Protein AF-A0A2D4ZJF1-F1 (afdb_monomer)

Sequence (91 aa):
KSRFRVQFDGEIYPILKLWDTGFVISAEGAPHMRGLVDVFNGATHVYQCLIVASQEEHGEVHFEFKRNTVALDRPPLDFEQRHDAPVALLN

Radius of gyration: 13.04 Å; Cα contacts (8 Å, |Δi|>4): 149; chains: 1; bounding box: 27×30×36 Å

Foldseek 3Di:
DWFKWKDAPNDIFTWPDDDPFWTKGFLVPDDQDAAWIWMDTVPRTDDIFGWHFDDDDPRMTIITGDPDDDDDDDDDDDDPDDDDDDPPDPD

pLDDT: mean 74.16, std 19.77, range [32.72, 93.31]

Secondary structure (DSSP, 8-state):
---EEEEETTEEEE-SEEETTEEEEESTT-----EEEEEEETTEEEEEEEEEEEEEETTEEEEEE--------S-----------------

Solvent-accessible surface area (backbone atoms only — not comparable to full-atom values): 5872 Å² total; per-residue (Å²): 135,88,52,42,30,38,38,49,96,92,42,80,45,63,44,78,46,77,56,99,55,33,38,30,29,57,38,81,86,53,71,92,57,68,42,74,33,41,33,24,47,71,92,43,80,72,52,74,46,43,35,39,64,68,49,78,53,100,62,30,31,38,34,33,51,58,91,71,94,80,83,90,89,77,79,89,74,90,74,91,73,89,73,88,78,84,80,78,77,83,126

Structure (mmCIF, N/CA/C/O backbone):
data_AF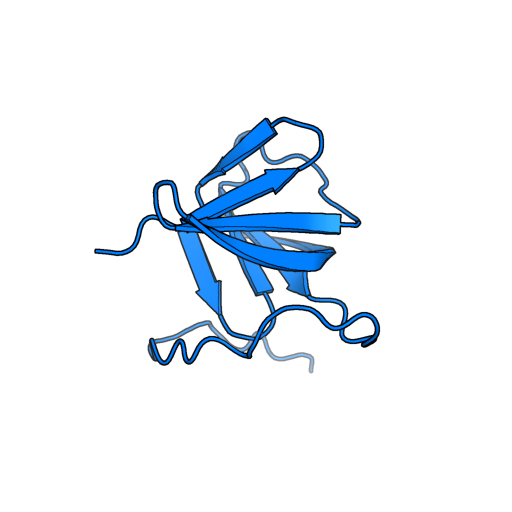-A0A2D4ZJF1-F1
#
_entry.id   AF-A0A2D4ZJF1-F1
#
loop_
_atom_site.group_PDB
_atom_site.id
_atom_site.type_symbol
_atom_site.label_atom_id
_atom_site.label_alt_id
_atom_site.label_comp_id
_atom_site.label_asym_id
_atom_site.label_entity_id
_atom_site.label_seq_id
_atom_site.pdbx_PDB_ins_code
_atom_site.Cartn_x
_atom_site.Cartn_y
_atom_site.Cartn_z
_atom_site.occupancy
_atom_site.B_iso_or_equiv
_atom_site.auth_seq_id
_atom_site.auth_comp_id
_atom_site.auth_asym_id
_atom_site.auth_atom_id
_atom_site.pdbx_PDB_model_num
ATOM 1 N N . LYS A 1 1 ? 17.252 5.956 1.666 1.00 58.12 1 LYS A N 1
ATOM 2 C CA . LYS A 1 1 ? 15.909 6.279 2.206 1.00 58.12 1 LYS A CA 1
ATOM 3 C C . LYS A 1 1 ? 14.884 5.692 1.243 1.00 58.12 1 LYS A C 1
ATOM 5 O O . LYS A 1 1 ? 14.806 6.182 0.122 1.00 58.12 1 LYS A O 1
ATOM 10 N N . SER A 1 2 ? 14.210 4.605 1.612 1.00 65.88 2 SER A N 1
ATOM 11 C C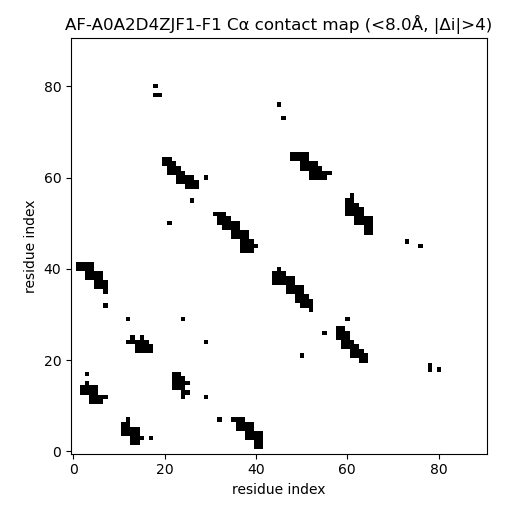A . SER A 1 2 ? 13.193 3.978 0.753 1.00 65.88 2 SER A CA 1
ATOM 12 C C . SER A 1 2 ? 11.943 4.861 0.697 1.00 65.88 2 SER A C 1
ATOM 14 O O . SER A 1 2 ? 11.623 5.528 1.681 1.00 65.88 2 SER A O 1
ATOM 16 N N . ARG A 1 3 ? 11.279 4.923 -0.462 1.00 86.56 3 ARG A N 1
ATOM 17 C CA . ARG A 1 3 ? 10.037 5.688 -0.668 1.00 86.56 3 ARG A CA 1
ATOM 18 C C . ARG A 1 3 ? 8.983 4.729 -1.192 1.00 86.56 3 ARG A C 1
ATOM 20 O O . ARG A 1 3 ? 8.819 4.590 -2.406 1.00 86.56 3 ARG A O 1
ATOM 27 N N . PHE A 1 4 ? 8.350 4.033 -0.258 1.00 91.50 4 PHE A N 1
ATOM 28 C CA . PHE A 1 4 ? 7.320 3.060 -0.569 1.00 91.50 4 PHE A CA 1
ATOM 29 C C . PHE A 1 4 ? 5.992 3.736 -0.899 1.00 91.50 4 PHE A C 1
ATOM 31 O O . PHE A 1 4 ? 5.646 4.781 -0.343 1.00 91.50 4 PHE A O 1
ATOM 38 N N . ARG A 1 5 ? 5.263 3.141 -1.837 1.00 93.31 5 ARG A N 1
ATOM 39 C CA . ARG A 1 5 ? 3.940 3.581 -2.279 1.00 93.31 5 ARG A CA 1
ATOM 40 C C . ARG A 1 5 ? 3.120 2.372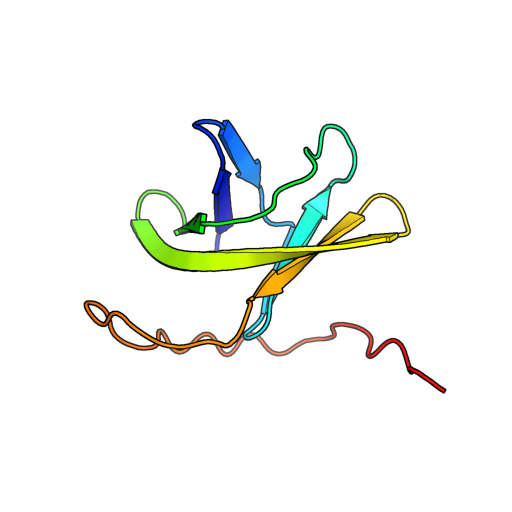 -2.694 1.00 93.31 5 ARG A C 1
ATOM 42 O O . ARG A 1 5 ? 3.677 1.437 -3.260 1.00 93.31 5 ARG A O 1
ATOM 49 N N . VAL A 1 6 ? 1.826 2.413 -2.426 1.00 91.94 6 VAL A N 1
ATOM 50 C CA . VAL A 1 6 ? 0.865 1.407 -2.871 1.00 91.94 6 VAL A CA 1
ATOM 51 C C . VAL A 1 6 ? 0.015 1.991 -3.989 1.00 91.94 6 VAL A C 1
ATOM 53 O O . VAL A 1 6 ? -0.366 3.159 -3.925 1.00 91.94 6 VAL A O 1
ATOM 56 N N . GLN A 1 7 ? -0.256 1.195 -5.015 1.00 93.31 7 GLN A N 1
ATOM 57 C CA . GLN A 1 7 ? -1.235 1.508 -6.041 1.00 93.31 7 GLN A CA 1
ATOM 58 C C . GLN A 1 7 ? -2.486 0.656 -5.820 1.00 93.31 7 GLN A C 1
ATOM 60 O O . GLN A 1 7 ? -2.398 -0.569 -5.707 1.00 93.31 7 GLN A O 1
ATOM 65 N N . PHE A 1 8 ? -3.642 1.311 -5.766 1.00 91.12 8 PHE A N 1
ATOM 66 C CA . PHE A 1 8 ? -4.948 0.678 -5.631 1.00 91.12 8 PHE A CA 1
ATOM 67 C C . PHE A 1 8 ? -5.953 1.415 -6.511 1.00 91.12 8 PHE A C 1
ATOM 69 O O . PHE A 1 8 ? -6.040 2.636 -6.450 1.00 91.12 8 PHE A O 1
ATOM 76 N N . ASP A 1 9 ? -6.683 0.673 -7.343 1.00 88.81 9 ASP A N 1
ATOM 77 C CA . ASP A 1 9 ? -7.707 1.215 -8.251 1.00 88.81 9 ASP A CA 1
ATOM 78 C C . ASP A 1 9 ? -7.214 2.359 -9.167 1.00 88.81 9 ASP A C 1
ATOM 80 O O . ASP A 1 9 ? -7.928 3.303 -9.479 1.00 88.81 9 ASP A O 1
ATOM 84 N N . GLY A 1 10 ? -5.944 2.293 -9.586 1.00 89.31 10 GLY A N 1
ATOM 85 C CA . GLY A 1 10 ? -5.310 3.323 -10.422 1.00 89.31 10 GLY A CA 1
ATOM 86 C C . GLY A 1 10 ? -4.721 4.511 -9.653 1.00 89.31 10 GLY A C 1
ATOM 87 O O . GLY A 1 10 ? -3.933 5.259 -10.227 1.00 89.31 10 GLY A O 1
ATOM 88 N N . GLU A 1 11 ? -5.008 4.630 -8.359 1.00 91.81 11 GLU A N 1
ATOM 89 C CA . GLU A 1 11 ? -4.530 5.709 -7.494 1.00 91.81 11 GLU A CA 1
ATOM 90 C C . GLU A 1 11 ? -3.298 5.292 -6.684 1.00 91.81 11 GLU A C 1
ATOM 92 O O . GLU A 1 11 ? -3.106 4.114 -6.374 1.00 91.81 11 GLU A O 1
ATOM 97 N N . ILE A 1 12 ? -2.442 6.261 -6.337 1.00 92.12 12 ILE A N 1
ATOM 98 C CA . ILE A 1 12 ? -1.173 6.022 -5.630 1.00 92.12 12 ILE A CA 1
ATOM 99 C C . ILE A 1 12 ? -1.202 6.654 -4.243 1.00 92.12 12 ILE A C 1
ATOM 101 O O . ILE A 1 12 ? -1.390 7.861 -4.100 1.00 92.12 12 ILE A O 1
ATOM 105 N N . TYR A 1 13 ? -0.864 5.853 -3.233 1.00 92.44 13 TYR A N 1
ATOM 106 C CA . TYR A 1 13 ? -0.833 6.267 -1.836 1.00 92.44 13 TYR A CA 1
ATOM 107 C C . TYR A 1 13 ? 0.561 6.055 -1.234 1.00 92.44 13 TYR A C 1
ATOM 109 O O . TYR A 1 13 ? 1.150 4.979 -1.386 1.00 92.44 13 TYR A O 1
ATOM 117 N N . PRO A 1 14 ? 1.139 7.064 -0.560 1.00 92.62 14 PRO A N 1
ATOM 118 C CA . PRO A 1 14 ? 2.433 6.923 0.093 1.00 92.62 14 PRO A CA 1
ATOM 119 C C . PRO A 1 14 ? 2.322 6.009 1.318 1.00 92.62 14 PRO A C 1
ATOM 121 O O . PRO A 1 14 ? 1.467 6.209 2.178 1.00 92.62 14 PRO A O 1
ATOM 124 N N . ILE A 1 15 ? 3.226 5.032 1.416 1.00 91.19 15 ILE A N 1
ATOM 125 C CA . ILE A 1 15 ? 3.314 4.148 2.581 1.00 91.19 15 ILE A CA 1
ATOM 126 C C . ILE A 1 15 ? 4.162 4.836 3.654 1.00 91.19 15 ILE A C 1
ATOM 128 O O . ILE A 1 15 ? 5.317 5.195 3.408 1.00 91.19 15 ILE A O 1
ATOM 132 N N . LEU A 1 16 ? 3.591 4.996 4.849 1.00 90.56 16 LEU A N 1
ATOM 133 C CA . LEU A 1 16 ? 4.264 5.560 6.020 1.00 90.56 16 LEU A CA 1
ATOM 134 C C . LEU A 1 16 ? 5.188 4.527 6.675 1.00 90.56 16 LEU A C 1
ATOM 136 O O . LEU A 1 16 ? 6.331 4.841 7.011 1.00 90.56 16 LEU A O 1
ATOM 140 N N . LYS A 1 17 ? 4.698 3.290 6.824 1.00 88.19 17 LYS A N 1
ATOM 141 C CA . LYS A 1 17 ? 5.42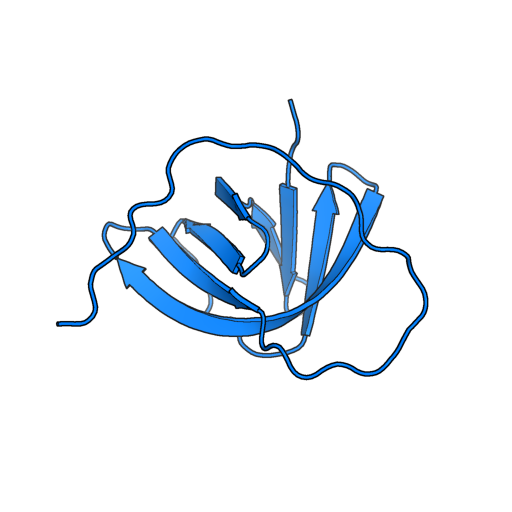0 2.147 7.402 1.00 88.19 17 LYS A CA 1
ATOM 142 C C . LYS A 1 17 ? 5.053 0.866 6.658 1.00 88.19 17 LYS A C 1
ATOM 144 O O . LYS A 1 17 ? 3.904 0.693 6.266 1.00 88.19 17 LYS A O 1
ATOM 149 N N . LEU A 1 18 ? 6.032 -0.014 6.480 1.00 85.81 18 LEU A N 1
ATOM 150 C CA . LEU A 1 18 ? 5.912 -1.283 5.763 1.00 85.81 18 LEU A CA 1
ATOM 151 C C . LEU A 1 18 ? 6.594 -2.378 6.579 1.00 85.81 18 LEU A C 1
ATOM 153 O O . LEU A 1 18 ? 7.708 -2.163 7.055 1.00 85.81 18 LEU A O 1
ATOM 157 N N . TRP A 1 19 ? 5.950 -3.531 6.712 1.00 85.31 19 TRP A N 1
ATOM 158 C CA . TRP A 1 19 ? 6.496 -4.712 7.378 1.00 85.31 19 TRP A CA 1
ATOM 159 C C . TRP A 1 19 ? 6.008 -5.986 6.677 1.00 85.31 19 TRP A C 1
ATOM 161 O O . TRP A 1 19 ? 5.202 -5.932 5.750 1.00 85.31 19 TRP A O 1
ATOM 171 N N . ASP A 1 20 ? 6.482 -7.148 7.120 1.00 79.81 20 ASP A N 1
ATOM 172 C CA . ASP A 1 20 ? 6.278 -8.426 6.417 1.00 79.81 20 ASP A CA 1
ATOM 173 C C . ASP A 1 20 ? 4.809 -8.854 6.272 1.00 79.81 20 ASP A C 1
ATOM 175 O O . ASP A 1 20 ? 4.474 -9.681 5.424 1.00 79.81 20 ASP A O 1
ATOM 179 N N . THR A 1 21 ? 3.923 -8.322 7.113 1.00 82.62 21 THR A N 1
ATOM 180 C CA . THR A 1 21 ? 2.508 -8.711 7.183 1.00 82.62 21 THR A CA 1
ATOM 181 C C . THR A 1 21 ? 1.547 -7.584 6.824 1.00 82.62 21 THR A C 1
ATOM 183 O O . THR A 1 21 ? 0.338 -7.809 6.850 1.00 82.62 21 THR A O 1
ATOM 186 N N . GLY A 1 22 ? 2.037 -6.394 6.469 1.00 87.25 22 GLY A N 1
ATOM 187 C CA . GLY A 1 22 ? 1.164 -5.264 6.187 1.00 87.25 22 GLY A CA 1
ATOM 188 C C . GLY A 1 22 ? 1.874 -3.928 6.019 1.00 87.25 22 GLY A C 1
ATOM 189 O O . GLY A 1 22 ? 3.100 -3.836 5.929 1.00 87.25 22 GLY A O 1
ATOM 190 N N . PHE A 1 23 ? 1.071 -2.872 5.959 1.00 90.19 23 PHE A N 1
ATOM 191 C CA . PHE A 1 23 ? 1.550 -1.501 5.834 1.00 90.19 23 PHE A CA 1
ATOM 192 C C . PHE A 1 23 ? 0.538 -0.486 6.351 1.00 90.19 23 PHE A C 1
ATOM 194 O O . PHE A 1 23 ? -0.620 -0.812 6.607 1.00 90.19 23 PHE A O 1
ATOM 201 N N . VAL A 1 24 ? 0.991 0.763 6.465 1.00 90.62 24 VAL A N 1
ATOM 202 C CA . VAL A 1 24 ? 0.183 1.900 6.921 1.00 90.62 24 VAL A CA 1
ATOM 203 C C . VAL A 1 24 ? 0.277 3.071 5.958 1.00 90.62 24 VAL A C 1
ATOM 205 O O . VAL A 1 24 ? 1.359 3.377 5.447 1.00 90.62 24 VAL A O 1
ATOM 208 N N . ILE A 1 25 ? -0.849 3.757 5.766 1.00 91.38 25 ILE A N 1
ATOM 209 C CA . ILE A 1 25 ? -0.945 5.057 5.086 1.00 91.38 25 ILE A CA 1
ATOM 210 C C . ILE A 1 25 ? -1.636 6.084 5.998 1.00 91.38 25 ILE A C 1
ATOM 212 O O . ILE A 1 25 ? -2.246 5.717 7.000 1.00 91.38 25 ILE A O 1
ATOM 216 N N . SER A 1 26 ? -1.569 7.366 5.633 1.00 89.94 26 SER A N 1
ATOM 217 C CA . SER A 1 26 ? -2.358 8.419 6.293 1.00 89.94 26 SER A CA 1
ATOM 218 C C . SER A 1 26 ? -3.853 8.190 6.070 1.00 89.94 26 SER A C 1
ATOM 220 O O . SER A 1 26 ? -4.248 7.968 4.929 1.00 89.94 26 SER A O 1
ATOM 222 N N . ALA A 1 27 ? -4.675 8.297 7.115 1.00 87.00 27 ALA A N 1
ATOM 223 C CA . ALA A 1 27 ? -6.135 8.226 7.014 1.00 87.00 27 ALA A CA 1
ATOM 224 C C . ALA A 1 27 ? -6.737 9.401 6.237 1.00 87.00 27 ALA A C 1
ATOM 226 O O . ALA A 1 27 ? -7.817 9.285 5.659 1.00 87.00 27 ALA A O 1
ATOM 227 N N . GLU A 1 28 ? -6.028 10.527 6.176 1.00 86.12 28 GLU A N 1
ATOM 228 C CA . GLU A 1 28 ? -6.459 11.687 5.407 1.00 86.12 28 GLU A CA 1
ATOM 229 C C . GLU A 1 28 ? -6.517 11.345 3.908 1.00 86.12 28 GLU A C 1
ATOM 231 O O . GLU A 1 28 ? -5.495 11.244 3.229 1.00 86.12 28 GLU A O 1
ATOM 236 N N . GLY A 1 29 ? -7.733 11.137 3.397 1.00 77.69 29 GLY A N 1
ATOM 237 C CA . GLY A 1 29 ? -7.969 10.743 2.007 1.00 77.69 29 GLY A CA 1
ATOM 238 C C . GLY A 1 29 ? -7.688 9.266 1.708 1.00 77.69 29 GLY A C 1
ATOM 239 O O . GLY A 1 29 ? -7.661 8.888 0.535 1.00 77.69 29 GLY A O 1
ATOM 240 N N . ALA A 1 30 ? -7.494 8.427 2.733 1.00 79.81 30 ALA A N 1
ATOM 241 C CA 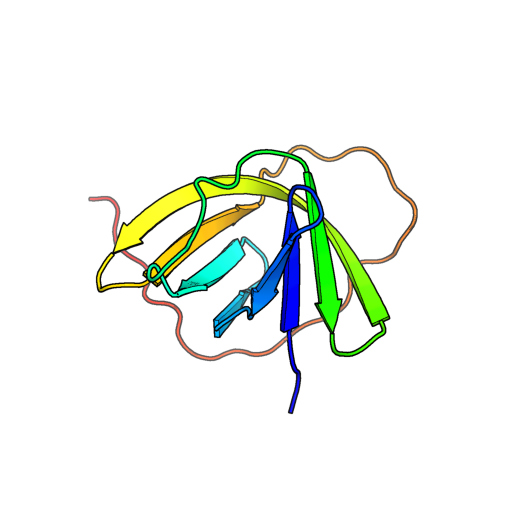. ALA A 1 30 ? -7.360 6.989 2.545 1.00 79.81 30 ALA A CA 1
ATOM 242 C C . ALA A 1 30 ? -8.682 6.385 2.051 1.00 79.81 30 ALA A C 1
ATOM 244 O O . ALA A 1 30 ? -9.711 6.513 2.719 1.00 79.81 30 ALA A O 1
ATOM 245 N N . PRO A 1 31 ? -8.687 5.670 0.918 1.00 79.62 31 PRO A N 1
ATOM 246 C CA . PRO A 1 31 ? -9.833 4.865 0.544 1.00 79.62 31 PRO A CA 1
ATOM 247 C C . PRO A 1 31 ? -9.905 3.605 1.414 1.00 79.62 31 PRO A C 1
ATOM 249 O O . PRO A 1 31 ? -8.911 3.119 1.963 1.00 79.62 31 PRO A O 1
ATOM 252 N N . HIS A 1 32 ? -11.083 2.989 1.446 1.00 81.31 32 HIS A N 1
ATOM 253 C CA . HIS A 1 32 ? -11.237 1.629 1.951 1.00 81.31 32 HIS A CA 1
ATOM 254 C C . HIS A 1 32 ? -10.627 0.623 0.959 1.00 81.31 32 HIS A C 1
ATOM 256 O O . HIS A 1 32 ? -11.343 0.016 0.161 1.00 81.31 32 HIS A O 1
ATOM 262 N N . MET A 1 33 ? -9.302 0.441 0.991 1.00 84.00 33 MET A N 1
ATOM 263 C CA . MET A 1 33 ? -8.627 -0.504 0.093 1.00 84.00 33 MET A CA 1
ATOM 264 C C . MET A 1 33 ? -8.860 -1.945 0.534 1.00 84.00 33 MET A C 1
ATOM 266 O O . MET A 1 33 ? -8.552 -2.340 1.660 1.00 84.00 33 MET A O 1
ATOM 270 N N . ARG A 1 34 ? -9.384 -2.762 -0.375 1.00 84.75 34 ARG A N 1
ATOM 271 C CA . ARG A 1 34 ? -9.515 -4.210 -0.197 1.00 84.75 34 ARG A CA 1
ATOM 272 C C . ARG A 1 34 ? -9.274 -4.887 -1.533 1.00 84.75 34 ARG A C 1
ATOM 274 O O . ARG A 1 34 ? -9.811 -4.446 -2.543 1.00 84.75 34 ARG A O 1
ATOM 281 N N . GLY A 1 35 ? -8.532 -5.988 -1.527 1.00 86.56 35 GLY A N 1
ATOM 282 C CA . GLY A 1 35 ? -8.211 -6.724 -2.746 1.00 86.56 35 GLY A CA 1
ATOM 283 C C . GLY A 1 35 ? -6.747 -6.589 -3.140 1.00 86.56 35 GLY A C 1
ATOM 284 O O . GLY A 1 35 ? -5.880 -6.497 -2.279 1.00 86.56 35 GLY A O 1
ATOM 285 N N . LEU A 1 36 ? -6.465 -6.697 -4.434 1.00 88.81 36 LEU A N 1
ATOM 286 C CA . LEU A 1 36 ? -5.104 -6.739 -4.958 1.00 88.81 36 LEU A CA 1
ATOM 287 C C . LEU A 1 36 ? -4.510 -5.329 -5.002 1.00 88.81 36 LEU A C 1
ATOM 289 O O . LEU A 1 36 ? -5.165 -4.401 -5.473 1.00 88.81 36 LEU A O 1
ATOM 293 N N . VAL A 1 37 ? -3.278 -5.187 -4.531 1.00 90.19 37 VAL A N 1
ATOM 294 C CA . VAL A 1 37 ? -2.507 -3.946 -4.594 1.00 90.19 37 VAL A CA 1
ATOM 295 C C . VAL A 1 37 ? -1.094 -4.208 -5.082 1.00 90.19 37 VAL A C 1
ATOM 297 O O . VAL A 1 37 ? -0.534 -5.277 -4.833 1.00 90.19 37 VAL A O 1
ATOM 300 N N . ASP A 1 38 ? -0.505 -3.202 -5.718 1.00 90.12 38 ASP A N 1
ATOM 301 C CA . ASP A 1 38 ? 0.885 -3.215 -6.167 1.00 90.12 38 ASP A CA 1
ATOM 302 C C . ASP A 1 38 ? 1.716 -2.256 -5.302 1.00 90.12 38 ASP A C 1
ATOM 304 O O . ASP A 1 38 ? 1.356 -1.092 -5.117 1.00 90.12 38 ASP A O 1
ATOM 308 N N . VAL A 1 39 ? 2.837 -2.728 -4.757 1.00 89.19 39 VAL A N 1
ATOM 309 C CA . VAL A 1 39 ? 3.731 -1.939 -3.897 1.00 89.19 39 VAL A CA 1
ATOM 310 C C . VAL A 1 39 ? 5.007 -1.586 -4.646 1.00 89.19 39 VAL A C 1
ATOM 312 O O . VAL A 1 39 ? 5.735 -2.447 -5.137 1.00 89.19 39 VAL A O 1
ATOM 315 N N . PHE A 1 40 ? 5.323 -0.297 -4.686 1.00 90.94 40 PHE A N 1
ATOM 316 C CA . PHE A 1 40 ? 6.471 0.269 -5.382 1.00 90.94 40 PHE A CA 1
ATOM 317 C C . PHE A 1 40 ? 7.469 0.889 -4.403 1.00 90.94 40 PHE A C 1
ATOM 319 O O . PHE A 1 40 ? 7.078 1.489 -3.405 1.00 90.94 40 PHE A O 1
ATOM 326 N N . ASN A 1 41 ? 8.762 0.833 -4.730 1.00 89.50 41 ASN A N 1
ATOM 327 C CA . ASN A 1 41 ? 9.816 1.624 -4.094 1.00 89.50 41 ASN A CA 1
ATOM 328 C C . ASN A 1 41 ? 10.447 2.524 -5.157 1.00 89.50 41 ASN A C 1
ATOM 330 O O . ASN A 1 41 ? 11.163 2.060 -6.047 1.00 89.50 41 ASN A O 1
ATOM 334 N N . GLY A 1 42 ? 10.145 3.821 -5.110 1.00 88.56 42 GLY A N 1
ATOM 335 C CA . GLY A 1 42 ? 10.492 4.710 -6.216 1.00 88.56 42 GLY A CA 1
ATOM 336 C C . GLY A 1 42 ? 9.736 4.319 -7.490 1.00 88.56 42 GLY A C 1
ATOM 337 O O . GLY A 1 42 ? 8.508 4.366 -7.491 1.00 88.56 42 GLY A O 1
ATOM 338 N N . ALA A 1 43 ? 10.453 4.015 -8.573 1.00 87.62 43 ALA A N 1
ATOM 339 C CA . ALA A 1 43 ? 9.877 3.572 -9.851 1.00 87.62 43 ALA A CA 1
ATOM 340 C C . ALA A 1 43 ? 9.786 2.037 -9.977 1.00 87.62 43 ALA A C 1
ATOM 342 O O . ALA A 1 43 ? 9.229 1.528 -10.945 1.00 87.62 43 ALA A O 1
ATOM 343 N N . THR A 1 44 ? 10.345 1.296 -9.019 1.00 87.25 44 THR A N 1
ATOM 344 C CA . THR A 1 44 ? 10.441 -0.164 -9.079 1.00 87.25 44 THR A CA 1
ATOM 345 C C . THR A 1 44 ? 9.214 -0.799 -8.442 1.00 87.25 44 THR A C 1
ATOM 347 O O . THR A 1 44 ? 8.936 -0.533 -7.273 1.00 87.25 44 THR A O 1
ATOM 350 N N . HIS A 1 45 ? 8.515 -1.665 -9.181 1.00 85.69 45 HIS A N 1
ATOM 351 C CA . HIS A 1 45 ? 7.483 -2.536 -8.616 1.00 85.69 45 HIS A CA 1
ATOM 352 C C . HIS A 1 45 ? 8.151 -3.637 -7.781 1.00 85.69 45 HIS A C 1
ATOM 354 O O . HIS A 1 45 ? 8.939 -4.419 -8.315 1.00 85.69 45 HIS A O 1
ATOM 360 N N . VAL A 1 46 ? 7.872 -3.660 -6.479 1.00 84.88 46 VAL A N 1
ATOM 361 C CA . VAL A 1 46 ? 8.517 -4.555 -5.511 1.00 84.88 46 VAL A CA 1
ATOM 362 C C . VAL A 1 46 ? 7.714 -5.842 -5.373 1.00 84.88 46 VAL A C 1
ATOM 364 O O . VAL A 1 46 ? 8.273 -6.919 -5.561 1.00 84.88 46 VAL A O 1
ATOM 367 N N . TYR A 1 47 ? 6.411 -5.740 -5.097 1.00 80.56 47 TYR A N 1
ATOM 368 C CA . TYR A 1 47 ? 5.528 -6.900 -5.000 1.00 80.56 47 TYR A CA 1
ATOM 369 C C . TYR A 1 47 ? 4.051 -6.531 -5.132 1.00 80.56 47 TYR A C 1
ATOM 371 O O . TYR A 1 47 ? 3.633 -5.429 -4.784 1.00 80.56 47 TYR A O 1
ATOM 379 N N . GLN A 1 48 ? 3.269 -7.516 -5.566 1.00 85.56 48 GLN A N 1
ATOM 380 C CA . GLN A 1 48 ? 1.816 -7.477 -5.625 1.00 85.56 48 GLN A CA 1
ATOM 381 C C . GLN A 1 48 ? 1.243 -8.336 -4.493 1.00 85.56 48 GLN A C 1
ATOM 383 O O . GLN A 1 48 ? 1.711 -9.455 -4.270 1.00 85.56 48 GLN A O 1
ATOM 388 N N . CYS A 1 49 ? 0.259 -7.827 -3.753 1.00 84.56 49 CYS A N 1
ATOM 389 C CA . CYS A 1 49 ? -0.301 -8.496 -2.577 1.00 84.56 49 CYS A CA 1
ATOM 390 C C . CYS A 1 49 ? -1.816 -8.331 -2.494 1.00 84.56 49 CYS A C 1
ATOM 392 O O . CYS A 1 49 ? -2.367 -7.302 -2.870 1.00 84.56 49 CYS A O 1
ATOM 394 N N . LEU A 1 50 ? -2.492 -9.343 -1.951 1.00 86.81 50 LEU A N 1
ATOM 395 C CA . LEU A 1 50 ? -3.898 -9.240 -1.580 1.00 86.81 50 LEU A CA 1
ATOM 396 C C . LEU A 1 50 ? -3.988 -8.672 -0.161 1.00 86.81 50 LEU A C 1
ATOM 398 O O . LEU A 1 50 ? -3.438 -9.262 0.768 1.00 86.81 50 LEU A O 1
ATOM 402 N N . ILE A 1 51 ? -4.695 -7.562 0.011 1.00 87.25 51 ILE A N 1
ATOM 403 C CA . ILE A 1 51 ? -4.878 -6.900 1.302 1.00 87.25 51 ILE A CA 1
ATOM 404 C C . ILE A 1 51 ? -6.319 -6.963 1.787 1.00 87.25 51 ILE A C 1
ATOM 406 O O . ILE A 1 51 ? -7.281 -7.002 1.009 1.00 87.25 51 ILE A O 1
ATOM 410 N N . VAL A 1 52 ? -6.454 -6.907 3.105 1.00 82.06 52 VAL A N 1
ATOM 411 C CA . VAL A 1 52 ? -7.688 -6.546 3.793 1.00 82.06 52 VAL A CA 1
ATOM 412 C C . VAL A 1 52 ? -7.431 -5.271 4.599 1.00 82.06 52 VAL A C 1
ATOM 414 O O . VAL A 1 52 ? -6.384 -5.129 5.226 1.00 82.06 52 VAL A O 1
ATOM 417 N N . ALA A 1 53 ? -8.367 -4.321 4.558 1.00 75.94 53 ALA A N 1
ATOM 418 C CA . ALA A 1 53 ? -8.331 -3.157 5.444 1.00 75.94 53 ALA A CA 1
ATOM 419 C C . ALA A 1 53 ? -8.520 -3.626 6.890 1.00 75.94 53 ALA A C 1
ATOM 421 O O . ALA A 1 53 ? -9.534 -4.283 7.157 1.00 75.94 53 ALA A O 1
ATOM 422 N N . SER A 1 54 ? -7.574 -3.312 7.782 1.00 69.31 54 SER A N 1
ATOM 423 C CA . SER A 1 54 ? -7.597 -3.829 9.153 1.00 69.31 54 SER A CA 1
ATOM 424 C C . SER A 1 54 ? -8.118 -2.831 10.188 1.00 69.31 54 SER A C 1
ATOM 426 O O . SER A 1 54 ? -8.966 -3.233 10.975 1.00 69.31 54 SER A O 1
ATOM 428 N N . GLN A 1 55 ? -7.771 -1.545 10.177 1.00 71.25 55 GLN A N 1
ATOM 429 C CA . GLN A 1 55 ? -8.432 -0.544 11.039 1.00 71.25 55 GLN A CA 1
ATOM 430 C C . GLN A 1 55 ? -7.926 0.865 10.730 1.00 71.25 55 GLN A C 1
ATOM 432 O O . GLN A 1 55 ? -6.811 1.025 10.240 1.00 71.25 55 GLN A O 1
ATOM 437 N N . GLU A 1 56 ? -8.741 1.876 11.031 1.00 81.44 56 GLU A N 1
ATOM 438 C CA . GLU A 1 56 ? -8.280 3.262 11.139 1.00 81.44 56 GLU A CA 1
ATOM 439 C C . GLU A 1 56 ? -8.032 3.577 12.617 1.00 81.44 56 GLU A C 1
ATOM 441 O O . GLU A 1 56 ? -8.923 3.391 13.447 1.00 81.44 56 GLU A O 1
ATOM 446 N N . GLU A 1 57 ? -6.831 4.041 12.949 1.00 79.44 57 GLU A N 1
ATOM 447 C CA . GLU A 1 57 ? -6.440 4.404 14.309 1.00 79.44 57 GLU A CA 1
ATOM 448 C C . GLU A 1 57 ? -5.513 5.625 14.266 1.00 79.44 57 GLU A C 1
ATOM 450 O O . GLU A 1 57 ? -4.617 5.694 13.435 1.00 79.44 57 GLU A O 1
ATOM 455 N N . HIS A 1 58 ? -5.708 6.613 15.146 1.00 81.94 58 HIS A N 1
ATOM 456 C CA . HIS A 1 58 ? -4.819 7.785 15.269 1.00 81.94 58 HIS A CA 1
ATOM 457 C C . HIS A 1 58 ? -4.528 8.566 13.962 1.00 81.94 58 HIS A C 1
ATOM 459 O O . HIS A 1 58 ? -3.497 9.229 13.857 1.00 81.94 58 HIS A O 1
ATOM 465 N N . GLY A 1 59 ? -5.431 8.536 12.976 1.00 86.69 59 GLY A N 1
ATOM 466 C CA . GLY A 1 59 ? -5.209 9.179 11.673 1.00 86.69 5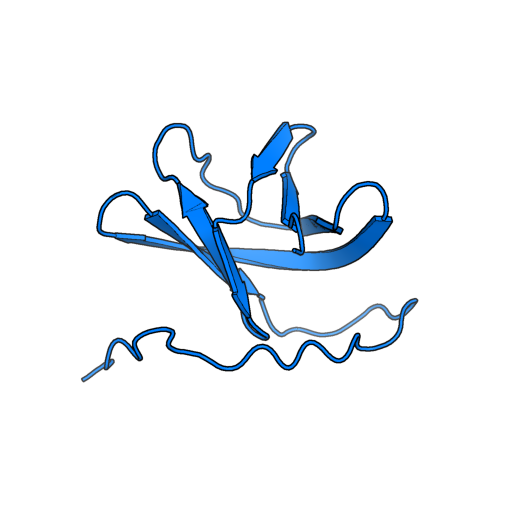9 GLY A CA 1
ATOM 467 C C . GLY A 1 59 ? -4.324 8.366 10.720 1.00 86.69 59 GLY A C 1
ATOM 468 O O . GLY A 1 59 ? -3.842 8.896 9.722 1.00 86.69 59 GLY A O 1
ATOM 469 N N . GLU A 1 60 ? -4.128 7.083 11.006 1.00 89.81 60 GLU A N 1
ATOM 470 C CA . GLU A 1 60 ? -3.439 6.101 10.178 1.00 89.81 60 GLU A CA 1
ATOM 471 C C . GLU A 1 60 ? -4.413 4.974 9.802 1.00 89.81 60 GLU A C 1
ATOM 473 O O . GLU A 1 60 ? -5.275 4.589 10.592 1.00 89.81 60 GLU A O 1
ATOM 478 N N . VAL A 1 61 ? -4.285 4.428 8.590 1.00 89.69 61 VAL A N 1
ATOM 479 C CA . VAL A 1 61 ? -5.040 3.240 8.165 1.00 89.69 61 VAL A CA 1
ATOM 480 C C . VAL A 1 61 ? -4.082 2.081 7.990 1.00 89.69 61 VAL A C 1
ATOM 482 O O . VAL A 1 61 ? -3.143 2.147 7.192 1.00 89.69 61 VAL A O 1
ATOM 485 N N . HIS A 1 62 ? -4.351 1.018 8.737 1.00 89.81 62 HIS A N 1
ATOM 486 C CA . HIS A 1 62 ? -3.594 -0.218 8.726 1.00 89.81 62 HIS A CA 1
ATOM 487 C C . HIS A 1 62 ? -4.192 -1.191 7.709 1.00 89.81 62 HIS A C 1
ATOM 489 O O . HIS A 1 62 ? -5.410 -1.388 7.628 1.00 89.81 62 HIS A O 1
ATOM 495 N N . PHE A 1 63 ? -3.310 -1.811 6.931 1.00 88.38 63 PHE A N 1
ATOM 496 C CA . PHE A 1 63 ? -3.647 -2.855 5.975 1.00 88.38 63 PHE A CA 1
ATOM 497 C C . PHE A 1 63 ? -2.848 -4.108 6.279 1.00 88.38 63 PHE A C 1
ATOM 499 O O . PHE A 1 63 ? -1.634 -4.053 6.479 1.00 88.38 63 PHE A O 1
ATOM 506 N N . GLU A 1 64 ? -3.531 -5.245 6.254 1.00 87.06 64 GLU A N 1
ATOM 507 C CA . GLU A 1 64 ? -2.922 -6.554 6.455 1.00 87.06 64 GLU A CA 1
ATOM 508 C C . GLU A 1 64 ? -2.869 -7.329 5.145 1.00 87.06 64 GLU A C 1
ATOM 510 O O . GLU A 1 64 ? -3.833 -7.363 4.371 1.00 87.06 64 GLU A O 1
ATOM 515 N N . PHE A 1 65 ? -1.746 -8.005 4.914 1.00 84.88 65 PHE A N 1
ATOM 516 C CA . PHE A 1 65 ? -1.608 -8.945 3.815 1.00 84.88 65 PHE A CA 1
ATOM 517 C C . PHE A 1 65 ? -2.376 -10.226 4.128 1.00 84.88 65 PHE A C 1
ATOM 519 O O . PHE A 1 65 ? -2.105 -10.935 5.101 1.00 84.88 65 PHE A O 1
ATOM 526 N N . LYS A 1 66 ? -3.316 -10.582 3.252 1.00 79.75 66 LYS A N 1
ATOM 527 C CA . LYS A 1 66 ? -4.030 -11.850 3.345 1.00 79.75 66 LYS A CA 1
ATOM 528 C C . LYS A 1 66 ? -3.095 -12.977 2.915 1.00 79.75 66 LYS A C 1
ATOM 530 O O . LYS A 1 66 ? -2.872 -13.211 1.728 1.00 79.75 66 LYS A O 1
ATOM 535 N N . ARG A 1 67 ? -2.580 -13.718 3.895 1.00 63.47 67 ARG A N 1
ATOM 536 C CA . ARG A 1 67 ? -1.811 -14.951 3.685 1.00 63.47 67 ARG A CA 1
ATOM 537 C C . ARG A 1 67 ? -2.726 -16.060 3.147 1.00 63.47 67 ARG A C 1
ATOM 539 O O . ARG 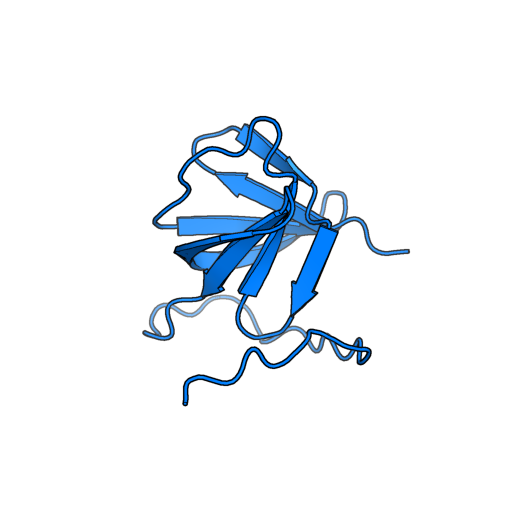A 1 67 ? -3.304 -16.833 3.901 1.00 63.47 67 ARG A O 1
ATOM 546 N N . ASN A 1 68 ? -2.884 -16.124 1.829 1.00 45.56 68 ASN A N 1
ATOM 547 C CA . ASN A 1 68 ? -3.394 -17.303 1.133 1.00 45.56 68 ASN A CA 1
ATOM 548 C C . ASN A 1 68 ? -2.642 -17.401 -0.203 1.00 45.56 68 ASN A C 1
ATOM 550 O O . ASN A 1 68 ? -2.926 -16.662 -1.140 1.00 45.56 68 ASN A O 1
ATOM 554 N N . THR A 1 69 ? -1.572 -18.193 -0.237 1.00 45.97 69 THR A N 1
ATOM 555 C CA . THR A 1 69 ? -0.587 -18.187 -1.329 1.00 45.97 69 THR A CA 1
ATOM 556 C C . THR A 1 69 ? -1.070 -18.985 -2.543 1.00 45.97 69 THR A C 1
ATOM 558 O O . THR A 1 69 ? -1.397 -20.155 -2.385 1.00 45.97 69 THR A O 1
ATOM 561 N N . VAL A 1 70 ? -1.068 -18.351 -3.728 1.00 38.81 70 VAL A N 1
ATOM 562 C CA . VAL A 1 70 ? -0.752 -18.826 -5.109 1.00 38.81 70 VAL A CA 1
ATOM 563 C C . VAL A 1 70 ? -1.201 -17.671 -6.036 1.00 38.81 70 VAL A C 1
ATOM 565 O O . VAL A 1 70 ? -2.348 -17.254 -5.952 1.00 38.81 70 VAL A O 1
ATOM 568 N N . ALA A 1 71 ? -0.369 -17.020 -6.856 1.00 40.94 71 ALA A N 1
ATOM 569 C CA . ALA A 1 71 ? 0.602 -17.564 -7.800 1.00 40.94 71 ALA A CA 1
ATOM 570 C C . ALA A 1 71 ? 1.990 -16.894 -7.735 1.00 40.94 71 ALA A C 1
ATOM 572 O O . ALA A 1 71 ? 2.122 -15.692 -7.513 1.00 40.94 71 ALA A O 1
ATOM 573 N N . LEU A 1 72 ? 3.017 -17.723 -7.939 1.00 50.00 72 LEU A N 1
ATOM 574 C CA . LEU A 1 72 ? 4.415 -17.332 -8.091 1.00 50.00 72 LEU A CA 1
ATOM 575 C C . LEU A 1 72 ? 4.647 -16.607 -9.420 1.00 50.00 72 LEU A C 1
ATOM 577 O O . LEU A 1 72 ? 4.314 -17.174 -10.456 1.00 50.00 72 LEU A O 1
ATOM 581 N N . ASP A 1 73 ? 5.341 -15.462 -9.372 1.00 38.84 73 ASP A N 1
ATOM 582 C CA . ASP A 1 73 ? 6.418 -15.155 -10.336 1.00 38.84 73 ASP A CA 1
ATOM 583 C C . ASP A 1 73 ? 7.425 -14.077 -9.854 1.00 38.84 73 ASP A C 1
ATOM 585 O O . ASP A 1 73 ? 7.900 -13.269 -10.650 1.00 38.84 73 ASP A O 1
ATOM 589 N N . ARG A 1 74 ? 7.745 -13.990 -8.545 1.00 42.00 74 ARG A N 1
ATOM 590 C CA . ARG A 1 74 ? 8.878 -13.169 -8.042 1.00 42.00 74 ARG A CA 1
ATOM 591 C C . ARG A 1 74 ? 9.319 -13.543 -6.612 1.00 42.00 74 ARG A C 1
ATOM 593 O O . ARG A 1 74 ? 8.475 -13.950 -5.816 1.00 42.00 74 ARG A O 1
ATOM 600 N N . PRO A 1 75 ? 10.629 -13.443 -6.300 1.00 41.59 75 PRO A N 1
ATOM 601 C CA . PRO A 1 75 ? 11.227 -13.958 -5.067 1.00 41.59 75 PRO A CA 1
ATOM 602 C C . PRO A 1 75 ? 10.895 -13.107 -3.827 1.00 41.59 75 PRO A C 1
ATOM 604 O O . PRO A 1 75 ? 10.587 -11.921 -3.969 1.00 41.59 75 PRO A O 1
ATOM 607 N N . PRO A 1 76 ? 10.995 -13.685 -2.611 1.00 50.03 76 PRO A N 1
ATOM 608 C CA . PRO A 1 76 ? 10.848 -12.948 -1.360 1.00 50.03 76 PRO A CA 1
ATOM 609 C C . PRO A 1 76 ? 11.972 -11.919 -1.278 1.00 50.03 76 PRO A C 1
ATOM 611 O O . PRO A 1 76 ? 13.147 -12.281 -1.335 1.00 50.03 76 PRO A O 1
ATOM 614 N N . LEU A 1 77 ? 11.625 -10.638 -1.201 1.00 49.25 77 LEU A N 1
ATOM 615 C CA . LEU A 1 77 ? 12.620 -9.590 -1.040 1.00 49.25 77 LEU A CA 1
ATOM 616 C C . LEU A 1 77 ? 12.892 -9.428 0.457 1.00 49.25 77 LEU A C 1
ATOM 618 O O . LEU A 1 77 ? 12.021 -8.953 1.182 1.00 49.25 77 LEU A O 1
ATOM 622 N N . ASP A 1 78 ? 14.082 -9.837 0.898 1.00 49.53 78 ASP A N 1
ATOM 623 C CA . ASP A 1 78 ? 14.608 -9.563 2.236 1.00 49.53 78 ASP A CA 1
ATOM 624 C C . ASP A 1 78 ? 14.459 -8.068 2.560 1.00 49.53 78 ASP A C 1
ATOM 626 O O . ASP A 1 78 ? 15.177 -7.220 2.023 1.00 49.53 78 ASP A O 1
ATOM 630 N N . PHE A 1 79 ? 13.510 -7.731 3.434 1.00 46.56 79 PHE A N 1
ATOM 631 C CA . PHE A 1 79 ? 13.355 -6.390 3.988 1.00 46.56 79 PHE A CA 1
ATOM 632 C C . PHE A 1 79 ? 13.438 -6.459 5.511 1.00 46.56 79 PHE A C 1
ATOM 634 O O . PHE A 1 79 ? 12.482 -6.195 6.232 1.00 46.56 79 PHE A O 1
ATOM 641 N N . GLU A 1 80 ? 14.628 -6.769 6.030 1.00 38.66 80 GLU A N 1
ATOM 642 C CA . GLU A 1 80 ? 14.916 -6.472 7.428 1.00 38.66 80 GLU A CA 1
ATOM 643 C C . GLU A 1 80 ? 15.045 -4.947 7.581 1.00 38.66 80 GLU A C 1
ATOM 645 O O . GLU A 1 80 ? 16.076 -4.335 7.296 1.00 38.66 80 GLU A O 1
ATOM 650 N N . GLN A 1 81 ? 13.969 -4.305 8.031 1.00 44.47 81 GLN A N 1
ATOM 651 C CA . GLN A 1 81 ? 14.065 -3.023 8.716 1.00 44.47 81 GLN A CA 1
ATOM 652 C C . GLN A 1 81 ? 13.299 -3.120 10.033 1.00 44.47 81 GLN A C 1
ATOM 654 O O . GLN A 1 81 ? 12.182 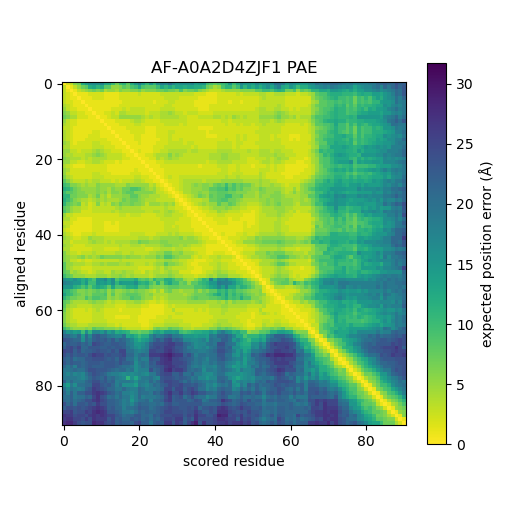-2.638 10.190 1.00 44.47 81 GLN A O 1
ATOM 659 N N . ARG A 1 82 ? 13.936 -3.794 10.996 1.00 46.69 82 ARG A N 1
ATOM 660 C CA . ARG A 1 82 ? 13.544 -3.759 12.403 1.00 46.69 82 ARG A CA 1
ATOM 661 C C . ARG A 1 82 ? 13.598 -2.319 12.925 1.00 46.69 82 ARG A C 1
ATOM 663 O O . ARG A 1 82 ? 14.696 -1.810 13.133 1.00 46.69 82 ARG A O 1
ATOM 670 N N . HIS A 1 83 ? 12.445 -1.723 13.230 1.00 40.56 83 HIS A N 1
ATOM 671 C CA . HIS A 1 83 ? 12.183 -1.119 14.546 1.00 40.56 83 HIS A CA 1
ATOM 672 C C . HIS A 1 83 ? 10.694 -0.766 14.710 1.00 40.56 83 HIS A C 1
ATOM 674 O O . HIS A 1 83 ? 10.160 0.017 13.933 1.00 40.56 83 HIS A O 1
ATOM 680 N N . ASP A 1 84 ? 10.077 -1.348 15.741 1.00 42.16 84 ASP A N 1
ATOM 681 C CA . ASP A 1 84 ? 8.824 -0.948 16.399 1.00 42.16 84 ASP A CA 1
ATOM 682 C C . ASP A 1 84 ? 7.576 -0.692 15.536 1.00 42.16 84 ASP A C 1
ATOM 684 O O . ASP A 1 84 ? 7.230 0.442 15.199 1.00 42.16 84 ASP A O 1
ATOM 688 N N . ALA A 1 85 ? 6.801 -1.757 15.310 1.00 41.44 85 ALA A N 1
ATOM 689 C CA . ALA A 1 85 ? 5.349 -1.639 15.210 1.00 41.44 85 ALA A CA 1
ATOM 690 C C . ALA A 1 85 ? 4.749 -2.150 16.536 1.00 41.44 85 ALA A C 1
ATOM 692 O O . ALA A 1 85 ? 5.092 -3.262 16.951 1.00 41.44 85 ALA A O 1
ATOM 693 N N . PRO A 1 86 ? 3.910 -1.362 17.234 1.00 40.16 86 PRO A N 1
ATOM 694 C CA . PRO A 1 86 ? 3.307 -1.796 18.483 1.00 40.16 86 PRO A CA 1
ATOM 695 C C . PRO A 1 86 ? 2.434 -3.023 18.222 1.00 40.16 86 PRO A C 1
ATOM 697 O O . PRO A 1 86 ? 1.534 -3.012 17.385 1.00 40.16 86 PRO A O 1
ATOM 700 N N . VAL A 1 87 ? 2.725 -4.093 18.957 1.00 42.34 87 VAL A N 1
ATOM 701 C CA . VAL A 1 87 ? 1.844 -5.249 19.086 1.00 42.34 87 VAL A CA 1
ATOM 702 C C . VAL A 1 87 ? 0.642 -4.771 19.896 1.00 42.34 87 VAL A C 1
ATOM 704 O O . VAL A 1 87 ? 0.706 -4.699 21.123 1.00 42.34 87 VAL A O 1
ATOM 707 N N . ALA A 1 88 ? -0.436 -4.384 19.217 1.00 33.44 88 ALA A N 1
ATOM 708 C CA . ALA A 1 88 ? -1.720 -4.219 19.877 1.00 33.44 88 ALA A CA 1
ATOM 709 C C . ALA A 1 88 ? -2.196 -5.616 20.294 1.00 33.44 88 ALA A C 1
ATOM 711 O O . ALA A 1 88 ? -2.537 -6.467 19.474 1.00 33.44 88 ALA A O 1
ATOM 712 N N . LEU A 1 89 ? -2.093 -5.855 21.598 1.00 40.16 89 LEU A N 1
ATOM 713 C CA . LEU A 1 89 ? -2.540 -7.038 22.313 1.00 40.16 89 LEU A CA 1
ATOM 714 C C . LEU A 1 89 ? -4.019 -7.305 21.980 1.00 40.16 89 LEU A C 1
ATOM 716 O O . LEU A 1 89 ? -4.874 -6.479 22.295 1.00 40.16 89 LEU A O 1
ATOM 720 N N . LEU A 1 90 ? -4.338 -8.458 21.391 1.00 49.66 90 LEU A N 1
ATOM 721 C CA . LEU A 1 90 ? -5.691 -8.999 21.494 1.00 49.66 90 LEU A CA 1
ATOM 722 C C . LEU A 1 90 ? -5.719 -9.886 22.746 1.00 49.66 90 LEU A C 1
ATOM 724 O O . LEU A 1 90 ? -5.233 -11.010 22.689 1.00 49.66 90 LEU A O 1
ATOM 728 N N . ASN A 1 91 ? -6.203 -9.285 23.841 1.00 32.72 91 ASN A N 1
ATOM 729 C CA . ASN A 1 91 ? -6.661 -9.832 25.134 1.00 32.72 91 ASN A CA 1
ATOM 730 C C . ASN A 1 91 ? -6.114 -11.174 25.641 1.00 32.72 91 ASN A C 1
ATOM 732 O O . ASN A 1 91 ? -6.462 -12.227 25.063 1.00 32.72 91 ASN A O 1
#

Mean predicted aligned error: 9.85 Å

Nearest PDB structures (foldseek):
  4q63-assembly1_A  TM=7.857E-01  e=1.066E-02  Legionella pneumophila subsp. pneumophila str. Philadelphia 1
  7vge-assembly2_D  TM=5.554E-01  e=3.079E-01  Homo sapiens
  4fpw-assembly3_B  TM=2.827E-01  e=6.385E+00  Micromonospora echinospora
  2qpv-assembly1_A  TM=1.881E-01  e=1.797E+00  Agrobacterium fabrum str. C58
  4fpw-assembly3_A  TM=2.353E-01  e=6.043E+00  Micromonospora echinospora

=== Feature glossary ===
Each block in this record encodes a different view of the same protein. In brief:

Predicted aligned error. PAE(i, j) answers: if I align the predicted and true structures on residue i, how far off (in Å) do I expect residue j to be? A block-diagonal PAE matrix with low values on the blocks and high values off-diagonal is the signature of a multi-domain protein with confidently predicted domains but uncertain inter-domain orientation.

Contact-map, Ramachandran, and PAE plots. Plot images: a contact map (which residues are close in 3D, as an N×N binary image), a Ramachandran scatter (backbone torsion angles, revealing secondary-structure composition at a glance), and — for AlphaFold structures — a PAE heatmap (pairwise prediction confidence).

Backbone torsions (φ/ψ). φ (phi) and ψ (psi) are the two rotatable backbone dihedrals per residue: φ is the C(i-1)–N–Cα–C torsion, ψ is the N–Cα–C–N(i+1) torsion, both in degrees on (−180°, 180°]. α-helical residues cluster near (−60°, −45°); β-strand residues near (−120°, +130°). A Ramachandran plot is simply a scatter of (φ, ψ) for every residue.

Foldseek 3Di. A 3Di character summarizes, for each residue, the relative orientation of the Cα frame of its nearest spatial neighbor. Because it encodes fold topology rather than chemistry, 3Di alignments detect remote structural similarity that sequence alignment misses.

Radius of gyration, Cα contacts, bounding box. Three whole-structure scalars: the radius of gyration (RMS distance of Cα from centroid, in Å), the count of Cα–Cα contacts (pairs closer than 8 Å and separated by more than four residues in sequence — i.e. tertiary, not local, contacts), and the bounding-box dimensions. Together they distinguish compact globular folds from extended fibres or disordered chains.

Sequence. Sequence gives the chain of amino acids in standard one-letter code (A=alanine, C=cysteine, …, Y=tyrosine), read N→C. It is the only feature that is directly encoded by the gene; all structural features are derived from the folded form of this sequence.

mmCIF coordinates. Atomic coordinates in PDBx/mmCIF format — the same representation the Protein Data Bank distributes. Each line of the _atom_site loop places one backbone atom in Cartesian space (units: ångströms, origin: arbitrary).

Secondary structure (3-state, P-SEA). Three-state secondary structure (P-SEA) collapses the eight DSSP classes into helix (a), strand (b), and coil (c). P-SEA assigns these from Cα geometry alone — distances and angles — without requiring backbone oxygens, so it works on any Cα trace.

InterPro / GO / CATH / organism. Functional annotations link the protein to curated databases. InterPro entries identify conserved domains and families by matching the sequence against member-database signatures (Pfam, PROSITE, CDD, …). Gene Ontology (GO) terms describe molecular function, biological process, and cellular component in a controlled vocabulary. CATH places the structure in a hierarchical f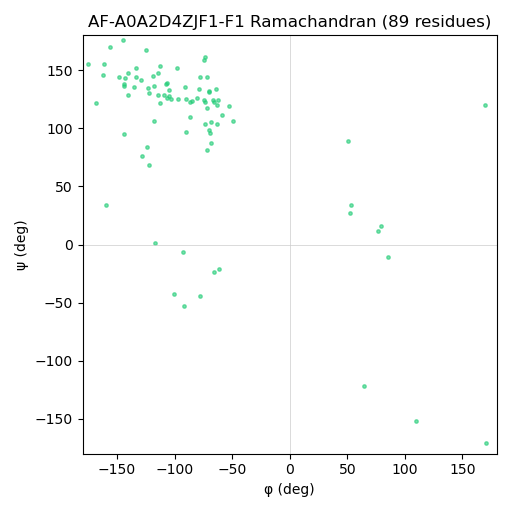old classification (Class/Architecture/Topology/Homologous-superfamily). The organism is the source species.

B-factor. B-factor (Debye–Waller factor) reflects atomic displacement in the crystal lattice. It is an experimental observable (units Å²), not a prediction; low values mean the atom is pinned down, high values mean it moves or is heterogeneous across the crystal.

Rendered structure images. Structure images are PyMOL renders from six orthogonal camera directions. Cartoon representation draws helices as coils and strands as arrows; sticks shows the backbone as bonds; surface shows the solvent-excluded envelope. Rainbow coloring maps sequence position to hue (blue→red, N→C); chain coloring assigns a distinct color per polypeptide.

Solvent-accessible surface area. Solvent-accessible surface area (SASA) is the area in Å² traced out by the centre of a 1.4 Å probe sphere (a water molecule) rolled over the protein's van der Waals surface (Shrake–Rupley / Lee–Richards construction). Buried residues have near-zero SASA; fully exposed residues can exceed 200 Å². The total SASA scales roughly with the number of surface residues.

Secondary structure (8-state, DSSP). The SS8 string is DSSP's per-residue secondary-structure call. α-helix (H) means an i→i+4 H-bond ladder; β-strand (E) means the residue participates in a β-sheet; 3₁₀ (G) and π (I) are tighter and wider helices; T/S are turns/bends; '-' is loop.

pLDDT. For AlphaFold models, the B-factor field carries pLDDT — the model's own estimate of local accuracy on a 0–100 scale. Regions with pLDDT<50 should be treated as essentially unmodeled; they often correspond to intrinsically disordered segments.

Nearest PDB structures. Nearest PDB neighbors are the top structural matches found by Foldseek when searching this structure against the entire Protein Data Bank. Each hit reports a TM-score (0 to 1; >0.5 almost always implies the same fold) and an E-value. These are *structural* homologs — they may share no detectable sequence similarity.